Protein AF-A0A4Y8W8M0-F1 (afdb_monomer_lite)

pLDDT: mean 76.25, std 10.54, range [39.31, 87.62]

Sequence (121 aa):
MKEEWSYKLPDGKTIVIPAGFEFDGASIPRPLWMLLSPTGLLLIPGLIHDYAYRYDKLVYRDEEGNLIDYQKGAGKAHWDKLFCDVGIQVNGIAFIDVLAWLALLVGGWFTWWKHRRNDEK

Structure (mmCIF, N/CA/C/O backbone):
data_AF-A0A4Y8W8M0-F1
#
_entry.id   AF-A0A4Y8W8M0-F1
#
loop_
_atom_site.group_PDB
_atom_site.id
_atom_site.type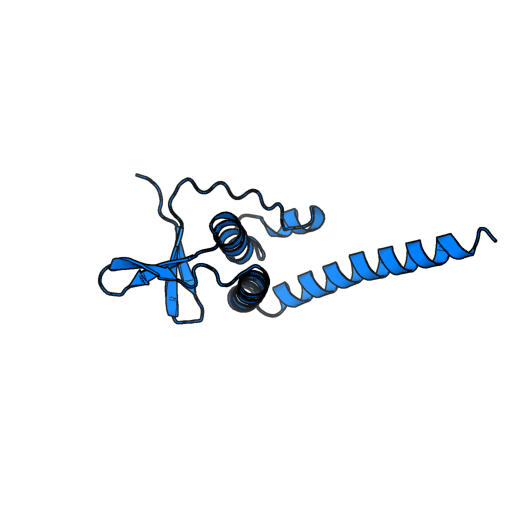_symbol
_atom_site.label_atom_id
_atom_site.label_alt_id
_atom_site.label_comp_id
_atom_site.label_asym_id
_atom_site.label_entity_id
_atom_site.label_seq_id
_atom_site.pdbx_PDB_ins_code
_atom_site.Cartn_x
_atom_site.Cartn_y
_atom_site.Cartn_z
_atom_site.occupancy
_atom_site.B_iso_or_equiv
_atom_site.auth_seq_id
_atom_site.auth_comp_id
_atom_site.auth_asym_id
_atom_site.auth_atom_id
_atom_site.pdbx_PDB_model_num
ATOM 1 N N . MET A 1 1 ? -25.595 -5.700 2.989 1.00 39.31 1 MET A N 1
ATOM 2 C CA . MET A 1 1 ? -24.508 -5.912 3.966 1.00 39.31 1 MET A CA 1
ATOM 3 C C . MET A 1 1 ? -23.244 -5.439 3.277 1.00 39.31 1 MET A C 1
ATOM 5 O O . MET A 1 1 ? -22.955 -5.946 2.207 1.00 39.31 1 MET A O 1
ATOM 9 N N . LYS A 1 2 ? -22.623 -4.357 3.750 1.00 44.75 2 LYS A N 1
ATOM 10 C CA . LYS A 1 2 ? -21.417 -3.801 3.124 1.00 44.75 2 LYS A CA 1
ATOM 11 C C . LYS A 1 2 ? -20.245 -4.695 3.532 1.00 44.75 2 LYS A C 1
ATOM 13 O O . LYS A 1 2 ? -19.996 -4.822 4.721 1.00 44.75 2 LYS A O 1
ATOM 18 N N . GLU A 1 3 ? -19.611 -5.356 2.571 1.00 55.31 3 GLU A N 1
ATOM 19 C CA . GLU A 1 3 ? -18.515 -6.304 2.804 1.00 55.31 3 GLU A CA 1
ATOM 20 C C . GLU A 1 3 ? -17.260 -5.552 3.267 1.00 55.31 3 GLU A C 1
ATOM 22 O O . GLU A 1 3 ? -16.540 -4.952 2.474 1.00 55.31 3 GLU A O 1
ATOM 27 N N . GLU A 1 4 ? -17.045 -5.499 4.577 1.00 72.31 4 GLU A N 1
ATOM 28 C CA . GLU A 1 4 ? -15.861 -4.886 5.173 1.00 72.31 4 GLU A CA 1
ATOM 29 C C . GLU A 1 4 ? -14.642 -5.737 4.808 1.00 72.31 4 GLU A C 1
ATOM 31 O O . GLU A 1 4 ? -14.598 -6.929 5.116 1.00 72.31 4 GLU A O 1
ATOM 36 N N . TRP A 1 5 ? -13.650 -5.145 4.144 1.00 80.88 5 TRP A N 1
ATOM 37 C CA . TRP A 1 5 ? -12.426 -5.868 3.829 1.00 80.88 5 TRP A CA 1
ATOM 38 C C . TRP A 1 5 ? -11.455 -5.722 4.996 1.00 80.88 5 TRP A C 1
ATOM 40 O O . TRP A 1 5 ? -11.030 -4.615 5.327 1.00 80.88 5 TRP A O 1
ATOM 50 N N . SER A 1 6 ? -11.119 -6.838 5.640 1.00 81.62 6 SER A N 1
ATOM 51 C CA . SER A 1 6 ? -10.154 -6.875 6.737 1.00 81.62 6 SER A CA 1
ATOM 52 C C . SER A 1 6 ? -8.901 -7.639 6.334 1.00 81.62 6 SER A C 1
ATOM 54 O O . SER A 1 6 ? -9.002 -8.753 5.818 1.00 81.62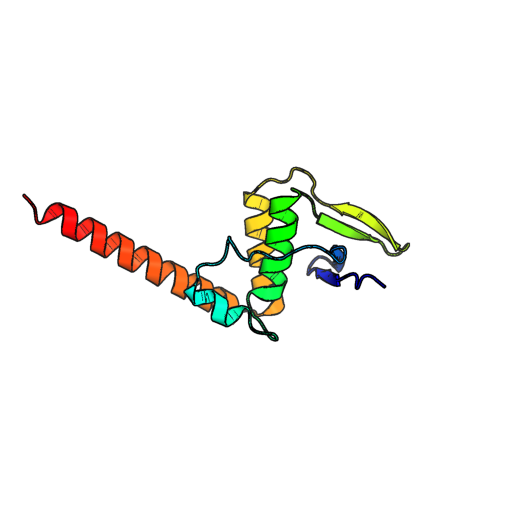 6 SER A O 1
ATOM 56 N N . TYR A 1 7 ? -7.730 -7.087 6.633 1.00 82.94 7 TYR A N 1
ATOM 57 C CA . TYR A 1 7 ? -6.446 -7.719 6.350 1.00 82.94 7 TYR A CA 1
ATOM 58 C C . TYR A 1 7 ? -5.505 -7.619 7.540 1.00 82.94 7 TYR A C 1
ATOM 60 O O . TYR A 1 7 ? -5.435 -6.591 8.206 1.00 82.94 7 TYR A O 1
ATOM 68 N N . LYS A 1 8 ? -4.769 -8.694 7.822 1.00 82.94 8 LYS A N 1
ATOM 69 C CA . LYS A 1 8 ? -3.806 -8.719 8.921 1.00 82.94 8 LYS A CA 1
ATOM 70 C C . LYS A 1 8 ? -2.436 -8.288 8.408 1.00 82.94 8 LYS A C 1
ATOM 72 O O . LYS A 1 8 ? -1.822 -8.999 7.622 1.00 82.94 8 LYS A O 1
ATOM 77 N N . LEU A 1 9 ? -1.983 -7.124 8.865 1.00 79.19 9 LEU A N 1
ATOM 78 C CA . LEU A 1 9 ? -0.653 -6.589 8.592 1.00 79.19 9 LEU A CA 1
ATOM 79 C C . LEU A 1 9 ? 0.454 -7.489 9.173 1.00 79.19 9 LEU A C 1
ATOM 81 O O . LEU A 1 9 ? 0.204 -8.245 10.121 1.00 79.19 9 LEU A O 1
ATOM 85 N N . PRO A 1 10 ? 1.698 -7.345 8.676 1.00 69.31 10 PRO A N 1
ATOM 86 C CA . PRO A 1 10 ? 2.868 -8.036 9.226 1.00 69.31 10 PRO A CA 1
ATOM 87 C C . PRO A 1 10 ? 3.106 -7.709 10.694 1.00 69.31 10 PRO A C 1
ATOM 89 O O . PRO A 1 10 ? 3.504 -8.573 11.468 1.00 69.31 10 PRO A O 1
ATOM 92 N N . ASP A 1 11 ? 2.785 -6.477 11.081 1.00 71.69 11 ASP A N 1
ATOM 93 C CA . ASP A 1 11 ? 2.862 -5.968 12.451 1.00 71.69 11 ASP A CA 1
ATOM 94 C C . ASP A 1 11 ? 1.845 -6.638 13.404 1.00 71.69 11 ASP A C 1
ATOM 96 O O . ASP A 1 11 ? 1.779 -6.326 14.587 1.00 71.69 11 ASP A O 1
ATOM 100 N N . GLY A 1 12 ? 0.999 -7.546 12.899 1.00 75.75 12 GLY A N 1
ATOM 101 C CA . GLY A 1 12 ? -0.035 -8.246 13.665 1.00 75.75 12 GLY A CA 1
ATOM 102 C C . GLY A 1 12 ? -1.365 -7.496 13.763 1.00 75.75 12 GLY A C 1
ATOM 103 O O . GLY A 1 12 ? -2.363 -8.091 14.173 1.00 75.75 12 GLY A O 1
ATOM 104 N N . LYS A 1 13 ? -1.412 -6.231 13.331 1.00 81.31 13 LYS A N 1
ATOM 105 C CA . LYS A 1 13 ? -2.614 -5.386 13.348 1.00 81.31 13 LYS A CA 1
ATOM 106 C C . LYS A 1 13 ? -3.583 -5.755 12.231 1.00 81.31 13 LYS A C 1
ATOM 108 O O . LYS A 1 13 ? -3.186 -5.889 11.077 1.00 81.31 13 LYS A O 1
ATOM 113 N N . THR A 1 14 ? -4.870 -5.861 12.543 1.00 84.31 14 THR A N 1
ATOM 114 C CA . THR A 1 14 ? -5.900 -6.126 11.530 1.00 84.31 14 THR A CA 1
ATOM 115 C C . THR A 1 14 ? -6.420 -4.806 10.988 1.00 84.31 14 THR A C 1
ATOM 117 O O . THR A 1 14 ? -7.188 -4.137 11.663 1.00 84.31 14 THR A O 1
ATOM 120 N N . ILE A 1 15 ? -6.011 -4.401 9.792 1.00 86.12 15 ILE A N 1
ATOM 121 C CA . ILE A 1 15 ? -6.580 -3.225 9.128 1.00 86.12 15 ILE A CA 1
ATOM 122 C C . ILE A 1 15 ? -7.960 -3.530 8.557 1.00 86.12 15 ILE A C 1
ATOM 124 O O . ILE A 1 15 ? -8.219 -4.645 8.106 1.00 86.12 15 ILE A O 1
ATOM 128 N N . VAL A 1 16 ? -8.835 -2.528 8.572 1.00 85.12 16 VAL A N 1
ATOM 129 C CA . VAL A 1 16 ? -10.201 -2.616 8.049 1.00 85.12 16 VAL A CA 1
ATOM 130 C C . VAL A 1 16 ? -10.435 -1.482 7.064 1.00 85.12 16 VAL A C 1
ATOM 132 O O . VAL A 1 16 ? -10.241 -0.310 7.388 1.00 85.12 16 VAL A O 1
ATOM 135 N N . ILE A 1 17 ? -10.872 -1.844 5.862 1.00 83.06 17 ILE A N 1
ATOM 136 C CA . ILE A 1 17 ? -11.264 -0.916 4.807 1.00 83.06 17 ILE A CA 1
ATOM 137 C C . ILE A 1 17 ? -12.789 -1.020 4.637 1.00 83.06 17 ILE A C 1
ATOM 139 O O . ILE A 1 17 ? -13.307 -2.112 4.378 1.00 83.06 17 ILE A O 1
ATOM 143 N N . PRO A 1 18 ? -13.535 0.088 4.800 1.00 78.62 18 PRO A N 1
ATOM 144 C CA . PRO A 1 18 ? -14.989 0.071 4.693 1.00 78.62 18 PRO A CA 1
ATOM 145 C C . PRO A 1 18 ? -15.449 -0.235 3.260 1.00 78.62 18 PRO A C 1
ATOM 147 O O . PRO A 1 18 ? -14.918 0.308 2.289 1.00 78.62 18 PRO A 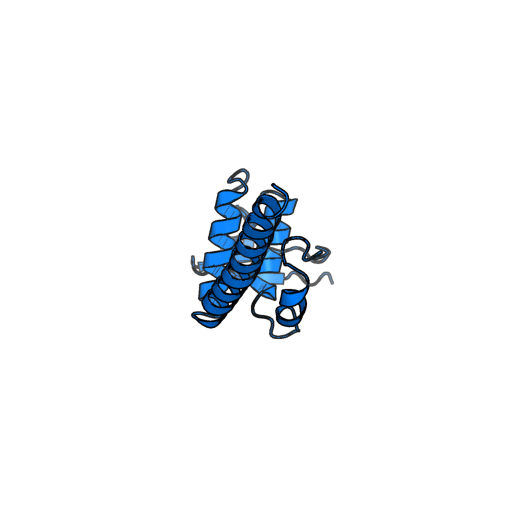O 1
ATOM 150 N N . ALA A 1 19 ? -16.495 -1.060 3.126 1.00 66.31 19 ALA A N 1
ATOM 151 C CA . ALA A 1 19 ? -17.071 -1.392 1.823 1.00 66.31 19 ALA A CA 1
ATOM 152 C C . ALA A 1 19 ? -17.679 -0.149 1.154 1.00 66.31 19 ALA A C 1
ATOM 154 O O . ALA A 1 19 ? -18.602 0.489 1.683 1.00 66.31 19 ALA A O 1
ATOM 155 N N . GLY A 1 20 ? -17.165 0.189 -0.025 1.00 67.12 20 GLY A N 1
ATOM 156 C CA . GLY A 1 20 ? -17.463 1.435 -0.735 1.00 67.12 20 GLY A CA 1
ATOM 157 C C . GLY A 1 20 ? -16.222 2.270 -1.042 1.00 67.12 20 GLY A C 1
ATOM 158 O O . GLY A 1 20 ? -16.351 3.328 -1.649 1.00 67.12 20 GLY A O 1
ATOM 159 N N . PHE A 1 21 ? -15.035 1.809 -0.639 1.00 76.50 21 PHE A N 1
ATOM 160 C CA . PHE A 1 21 ? -13.792 2.318 -1.197 1.00 76.50 21 PHE A CA 1
ATOM 161 C C . PHE A 1 21 ? -13.643 1.866 -2.655 1.00 76.50 21 PHE A C 1
ATOM 163 O O . PHE A 1 21 ? -13.604 0.670 -2.940 1.00 76.50 21 PHE A O 1
ATOM 170 N N . GLU A 1 22 ? -13.579 2.832 -3.566 1.00 71.25 22 GLU A N 1
ATOM 171 C CA . GLU A 1 22 ? -13.346 2.596 -4.987 1.00 71.25 22 GLU A CA 1
ATOM 172 C C . GLU A 1 22 ? -11.839 2.687 -5.242 1.00 71.25 22 GLU A C 1
ATOM 174 O O . GLU A 1 22 ? -11.250 3.761 -5.112 1.00 71.25 22 GLU A O 1
ATOM 179 N N . PHE A 1 23 ? -11.219 1.538 -5.515 1.00 74.31 23 PHE A N 1
ATOM 180 C CA . PHE A 1 23 ? -9.794 1.436 -5.810 1.00 74.31 23 PHE A CA 1
ATOM 181 C C . PHE A 1 23 ? -9.532 1.918 -7.241 1.00 74.31 23 PHE A C 1
ATOM 183 O O . PHE A 1 23 ? -9.911 1.241 -8.195 1.00 74.31 23 PHE A O 1
ATOM 190 N N . ASP A 1 24 ? -8.886 3.077 -7.386 1.00 67.25 24 ASP A N 1
ATOM 191 C CA . ASP A 1 24 ? -8.633 3.691 -8.702 1.00 67.25 24 ASP A CA 1
ATOM 192 C C . ASP A 1 24 ? -7.330 3.177 -9.344 1.00 67.25 24 ASP A C 1
ATOM 194 O O . ASP A 1 24 ? -7.123 3.270 -10.553 1.00 67.25 24 ASP A O 1
ATOM 198 N N . GLY A 1 25 ? -6.420 2.607 -8.542 1.00 67.25 25 GLY A N 1
ATOM 199 C CA . GLY A 1 25 ? -5.144 2.075 -9.030 1.00 67.25 25 GLY A CA 1
ATOM 200 C C . GLY A 1 25 ? -4.231 3.137 -9.662 1.00 67.25 25 GLY A C 1
ATOM 201 O O . GLY A 1 25 ? -3.262 2.782 -10.335 1.00 67.25 25 GLY A O 1
ATOM 202 N N . ALA A 1 26 ? -4.503 4.430 -9.437 1.00 62.38 26 ALA A N 1
ATOM 203 C CA . ALA A 1 26 ? -3.819 5.560 -10.072 1.00 62.38 26 ALA A CA 1
ATOM 204 C C . ALA A 1 26 ? -2.302 5.578 -9.846 1.00 62.38 26 ALA A C 1
ATOM 206 O O . ALA A 1 26 ? -1.545 6.081 -10.676 1.00 62.38 26 ALA A O 1
ATOM 207 N N . SER A 1 27 ? -1.846 5.025 -8.720 1.00 63.03 27 SER A N 1
ATOM 208 C CA . SER A 1 27 ? -0.422 4.958 -8.371 1.00 63.03 27 SER A CA 1
ATOM 209 C C . SER A 1 27 ? 0.326 3.820 -9.075 1.00 63.03 27 SER A C 1
ATOM 211 O O . SER A 1 27 ? 1.547 3.730 -8.966 1.00 63.03 27 SER A O 1
ATOM 213 N N . ILE A 1 28 ? -0.378 2.957 -9.813 1.00 70.50 28 ILE A N 1
ATOM 214 C CA . ILE A 1 28 ? 0.193 1.787 -10.470 1.00 70.50 28 ILE A CA 1
ATOM 215 C C . ILE A 1 28 ? 0.240 2.042 -11.982 1.00 70.50 28 ILE A C 1
ATOM 217 O O . ILE A 1 28 ? -0.804 2.200 -12.619 1.00 70.50 28 ILE A O 1
ATOM 221 N N . PRO A 1 29 ? 1.437 2.063 -12.594 1.00 69.81 29 PRO A N 1
ATOM 222 C CA . PRO A 1 29 ? 1.577 2.181 -14.038 1.00 69.81 29 PRO A CA 1
ATOM 223 C C . PRO A 1 29 ? 0.750 1.127 -14.785 1.00 69.81 29 PRO A C 1
ATOM 225 O O . PRO A 1 29 ? 0.755 -0.050 -14.425 1.00 69.81 29 PRO A O 1
ATOM 228 N N . ARG A 1 30 ? 0.109 1.532 -15.889 1.00 74.44 30 ARG A N 1
ATOM 229 C CA . ARG A 1 30 ? -0.740 0.672 -16.739 1.00 74.44 30 ARG A CA 1
ATOM 230 C C . ARG A 1 30 ? -0.190 -0.734 -17.040 1.00 74.44 30 ARG A C 1
ATOM 232 O O . ARG A 1 30 ? -0.974 -1.672 -16.955 1.00 74.44 30 ARG A O 1
ATOM 239 N N . PRO A 1 31 ? 1.099 -0.951 -17.378 1.00 73.44 31 PRO A N 1
ATOM 240 C CA . PRO A 1 31 ? 1.590 -2.308 -17.645 1.00 73.44 31 PRO A CA 1
ATOM 241 C C . PRO A 1 31 ? 1.489 -3.254 -16.440 1.00 73.44 31 PRO A C 1
ATOM 243 O O . PRO A 1 31 ? 1.378 -4.464 -16.613 1.00 73.44 31 PRO A O 1
ATOM 246 N N . LEU A 1 32 ? 1.480 -2.715 -15.222 1.00 74.75 32 LEU A N 1
ATOM 247 C CA . LEU A 1 32 ? 1.375 -3.494 -13.992 1.00 74.75 32 LEU A CA 1
ATOM 248 C C . LEU A 1 32 ? -0.080 -3.759 -13.603 1.00 74.75 32 LEU A C 1
ATOM 250 O O . LEU A 1 32 ? -0.324 -4.512 -12.667 1.00 74.75 32 LEU A O 1
ATOM 254 N N . TRP A 1 33 ? -1.058 -3.202 -14.323 1.00 76.38 33 TRP A N 1
ATOM 255 C CA . TRP A 1 33 ? -2.466 -3.530 -14.097 1.00 76.38 33 TRP A CA 1
ATOM 256 C C . TRP A 1 33 ? -2.769 -5.001 -14.389 1.00 76.38 33 TRP A C 1
ATOM 258 O O . TRP A 1 33 ? -3.668 -5.572 -13.784 1.00 76.38 33 TRP A O 1
ATOM 268 N N . MET A 1 34 ? -1.971 -5.666 -15.229 1.00 73.56 34 MET A N 1
ATOM 269 C CA . MET A 1 34 ? -2.062 -7.122 -15.400 1.00 73.56 34 MET A CA 1
ATOM 270 C C . MET A 1 34 ? -1.741 -7.888 -14.103 1.00 73.56 34 MET A C 1
ATOM 272 O O . MET A 1 34 ? -2.245 -8.989 -13.898 1.00 73.56 34 MET A O 1
ATOM 276 N N . LEU A 1 35 ? -0.955 -7.297 -13.197 1.00 73.69 35 LEU A N 1
ATOM 277 C CA . LEU A 1 35 ? -0.624 -7.863 -11.885 1.00 73.69 35 LEU A CA 1
ATOM 278 C C . LEU A 1 35 ? -1.706 -7.588 -10.823 1.00 73.69 35 LEU A C 1
ATOM 280 O O . LEU A 1 35 ? -1.608 -8.119 -9.718 1.00 73.69 35 LEU A O 1
ATOM 284 N N . LEU A 1 36 ? -2.729 -6.783 -11.146 1.00 70.06 36 LEU A N 1
ATOM 285 C CA . LEU A 1 36 ? -3.916 -6.519 -10.314 1.00 70.06 36 LEU A CA 1
ATOM 286 C C . LEU A 1 36 ? -5.046 -7.545 -10.533 1.00 70.06 36 LEU A C 1
ATOM 288 O O . LEU A 1 36 ? -6.141 -7.370 -10.011 1.00 70.06 36 LEU A O 1
ATOM 292 N N . SER A 1 37 ? -4.803 -8.609 -11.305 1.00 61.59 37 SER A N 1
ATOM 293 C CA . SER A 1 37 ? -5.748 -9.723 -11.509 1.00 61.59 37 SER A CA 1
ATOM 294 C C . SER A 1 37 ? -6.189 -10.350 -10.161 1.00 61.59 37 SER A C 1
ATOM 296 O O . SER A 1 37 ? -5.506 -10.132 -9.168 1.00 61.59 37 SER A O 1
ATOM 298 N N . PRO A 1 38 ? -7.277 -11.142 -10.058 1.00 50.84 38 PRO A N 1
ATOM 299 C CA . PRO A 1 38 ? -7.889 -11.576 -8.784 1.00 50.84 38 PRO A CA 1
ATOM 300 C C . PRO A 1 38 ? -6.970 -12.286 -7.769 1.00 50.84 38 PRO A C 1
ATOM 302 O O . PRO A 1 38 ? -7.311 -12.385 -6.595 1.00 50.84 38 PRO A O 1
ATOM 305 N N . THR A 1 39 ? -5.802 -12.766 -8.197 1.00 56.31 39 THR A N 1
ATOM 306 C CA . THR A 1 39 ? -4.731 -13.343 -7.360 1.00 56.31 39 THR A CA 1
ATOM 307 C C . THR A 1 39 ? -3.592 -12.344 -7.073 1.00 56.31 39 THR A C 1
ATOM 309 O O . THR A 1 39 ? -2.460 -12.745 -6.821 1.00 56.31 39 THR A O 1
ATOM 312 N N . GLY A 1 40 ? -3.852 -11.047 -7.240 1.00 62.09 40 GLY A N 1
ATOM 313 C CA . GLY A 1 40 ? -2.889 -10.052 -7.703 1.00 62.09 40 GLY A CA 1
ATOM 314 C C . GLY A 1 40 ? -1.834 -9.616 -6.700 1.00 62.09 40 GLY A C 1
ATOM 315 O O . GLY A 1 40 ? -2.139 -9.118 -5.616 1.00 62.09 40 GLY A O 1
ATOM 316 N N . LEU A 1 41 ? -0.584 -9.685 -7.153 1.00 77.00 41 LEU A N 1
ATOM 317 C CA . LEU A 1 41 ? 0.623 -9.262 -6.448 1.00 77.00 41 LEU A CA 1
ATOM 318 C C . LEU A 1 41 ? 0.512 -7.837 -5.881 1.00 77.00 41 LEU A C 1
ATOM 320 O O . LEU A 1 41 ? 0.909 -7.567 -4.750 1.00 77.00 41 LEU A O 1
ATOM 324 N N . LEU A 1 42 ? -0.049 -6.923 -6.676 1.00 80.25 42 LEU A N 1
ATOM 325 C CA . LEU A 1 42 ? -0.176 -5.508 -6.328 1.00 80.25 42 LEU A CA 1
ATOM 326 C C . LEU A 1 42 ? -1.541 -5.149 -5.742 1.00 80.25 42 LEU A C 1
ATOM 328 O O . LEU A 1 42 ? -1.736 -4.006 -5.343 1.00 80.25 42 LEU A O 1
ATOM 332 N N . LEU A 1 43 ? -2.482 -6.094 -5.692 1.00 82.38 43 LEU A N 1
ATOM 333 C CA . LEU A 1 43 ? -3.865 -5.797 -5.334 1.00 82.38 43 LEU A CA 1
ATOM 334 C C . LEU A 1 43 ? -3.985 -5.443 -3.851 1.00 82.38 43 LEU A C 1
ATOM 336 O O . LEU A 1 43 ? -4.489 -4.378 -3.519 1.00 82.38 43 LEU A O 1
ATOM 340 N N . ILE A 1 44 ? -3.449 -6.286 -2.966 1.00 83.94 44 ILE A N 1
ATOM 341 C CA . ILE A 1 44 ? -3.449 -6.032 -1.517 1.00 83.94 44 ILE A CA 1
ATOM 342 C C . ILE A 1 44 ? -2.644 -4.779 -1.138 1.00 83.94 44 ILE A C 1
ATOM 344 O O . ILE A 1 44 ? -3.226 -3.877 -0.530 1.00 83.94 44 ILE A O 1
ATOM 348 N N . PRO A 1 45 ? -1.345 -4.660 -1.486 1.00 85.25 45 PRO A N 1
ATOM 349 C CA . PRO A 1 45 ? -0.576 -3.474 -1.118 1.00 85.25 45 PRO A CA 1
ATOM 350 C C . PRO A 1 45 ? -1.131 -2.215 -1.800 1.00 85.25 45 PRO A C 1
ATOM 352 O O . PRO A 1 45 ? -1.217 -1.170 -1.161 1.00 85.25 45 PRO A O 1
ATOM 355 N N . GLY A 1 46 ? -1.575 -2.315 -3.059 1.00 84.56 46 GLY A N 1
ATOM 356 C CA . GLY A 1 46 ? -2.166 -1.210 -3.812 1.00 84.56 46 GLY A CA 1
ATOM 357 C C . GLY A 1 46 ? -3.451 -0.693 -3.181 1.00 84.56 46 GLY A C 1
ATOM 358 O O . GLY A 1 46 ? -3.586 0.514 -3.018 1.00 84.56 46 GLY A O 1
ATOM 359 N N . LEU A 1 47 ? -4.355 -1.581 -2.764 1.00 85.44 47 LEU A N 1
ATOM 360 C CA . LEU A 1 47 ? -5.601 -1.210 -2.091 1.00 85.44 47 LEU A CA 1
ATOM 361 C C . LEU A 1 47 ? -5.334 -0.437 -0.793 1.00 85.44 47 LEU A C 1
ATOM 363 O O . LEU A 1 47 ? -5.923 0.618 -0.559 1.00 85.44 47 LEU A O 1
ATOM 367 N N . ILE A 1 48 ? -4.417 -0.947 0.035 1.00 84.12 48 ILE A N 1
ATOM 368 C CA . ILE A 1 48 ? -4.034 -0.319 1.306 1.00 84.12 48 ILE A CA 1
ATOM 369 C C . ILE A 1 48 ? -3.389 1.043 1.049 1.00 84.12 48 ILE A C 1
ATOM 371 O O . ILE A 1 48 ? -3.721 2.012 1.727 1.00 84.12 48 ILE A O 1
ATOM 375 N N . HIS A 1 49 ? -2.496 1.124 0.062 1.00 85.38 49 HIS A N 1
ATOM 376 C CA . HIS A 1 49 ? -1.821 2.360 -0.312 1.00 85.38 49 HIS A CA 1
ATOM 377 C C . HIS A 1 49 ? -2.795 3.407 -0.852 1.00 85.38 49 HIS A C 1
ATOM 379 O O . HIS A 1 49 ? -2.733 4.550 -0.421 1.00 85.38 49 HIS A O 1
ATOM 385 N N . ASP A 1 50 ? -3.716 3.040 -1.743 1.00 85.75 50 ASP A N 1
ATOM 386 C CA . ASP A 1 50 ? -4.702 3.963 -2.314 1.00 85.75 50 ASP A CA 1
ATOM 387 C C . ASP A 1 50 ? -5.621 4.531 -1.221 1.00 85.75 50 ASP A C 1
ATOM 389 O O . ASP A 1 50 ? -5.847 5.741 -1.151 1.00 85.75 50 ASP A O 1
ATOM 393 N N . TYR A 1 51 ? -6.075 3.680 -0.292 1.00 85.88 51 TYR A N 1
ATOM 394 C CA . TYR A 1 51 ? -6.882 4.112 0.850 1.00 85.88 51 TYR A CA 1
ATOM 395 C C . TYR A 1 51 ? -6.090 5.028 1.787 1.00 85.88 51 TYR A C 1
ATOM 397 O O . TYR A 1 51 ? -6.548 6.123 2.129 1.00 85.88 51 TYR A O 1
ATOM 405 N N . ALA A 1 52 ? -4.888 4.603 2.178 1.00 84.31 52 ALA A N 1
ATOM 406 C CA . ALA A 1 52 ? -4.040 5.364 3.080 1.00 84.31 52 ALA A CA 1
ATOM 407 C C . ALA A 1 52 ? -3.613 6.700 2.469 1.00 84.31 52 ALA A C 1
ATOM 409 O O . ALA A 1 52 ? -3.598 7.701 3.167 1.00 84.31 52 ALA A O 1
ATOM 410 N N . TYR A 1 53 ? -3.344 6.748 1.167 1.00 82.81 53 TYR A N 1
ATOM 411 C CA . TYR A 1 53 ? -2.990 7.970 0.453 1.00 82.81 53 TYR A CA 1
ATOM 412 C C . TYR A 1 53 ? -4.182 8.929 0.329 1.00 82.81 53 TYR A C 1
ATOM 414 O O . TYR A 1 53 ? -4.025 10.137 0.496 1.00 82.81 53 TYR A O 1
ATOM 422 N N . ARG A 1 54 ? -5.391 8.408 0.071 1.00 83.25 54 ARG A N 1
ATOM 423 C CA . ARG A 1 54 ? -6.608 9.222 -0.081 1.00 83.25 54 ARG A CA 1
ATOM 424 C C . ARG A 1 54 ? -7.092 9.827 1.234 1.00 83.25 54 ARG A C 1
ATOM 426 O O . ARG A 1 54 ? -7.569 10.960 1.238 1.00 83.25 54 ARG A O 1
ATOM 433 N N . TYR A 1 55 ? -7.010 9.075 2.329 1.00 82.50 55 TYR A N 1
ATOM 434 C CA . TYR A 1 55 ? -7.516 9.503 3.638 1.00 82.50 55 TYR A CA 1
ATOM 435 C C . TYR A 1 55 ? -6.418 9.926 4.622 1.00 82.50 55 TYR A C 1
ATOM 437 O O . TYR A 1 55 ? -6.741 10.375 5.722 1.00 82.50 55 TYR A O 1
ATOM 445 N N . ASP A 1 56 ? -5.147 9.780 4.236 1.00 83.62 56 ASP A N 1
ATOM 446 C CA . ASP A 1 56 ? -3.948 10.001 5.059 1.00 83.62 56 ASP A CA 1
ATOM 447 C C . ASP A 1 56 ? -4.035 9.343 6.447 1.00 83.62 56 ASP A C 1
ATOM 449 O O . ASP A 1 56 ? -3.585 9.873 7.467 1.00 83.62 56 ASP A O 1
ATOM 453 N N . LYS A 1 57 ? -4.691 8.179 6.497 1.00 84.56 57 LYS A N 1
ATOM 454 C CA . LYS A 1 57 ? -4.893 7.383 7.706 1.00 84.56 57 LYS A CA 1
ATOM 455 C C . LYS A 1 57 ? -5.241 5.943 7.360 1.00 84.56 57 LYS A C 1
ATOM 457 O O . LYS A 1 57 ? -5.903 5.672 6.359 1.00 84.56 57 LYS A O 1
ATOM 462 N N . LEU A 1 58 ? -4.877 5.034 8.253 1.00 83.38 58 LEU A N 1
ATOM 463 C CA . LEU A 1 58 ? -5.385 3.668 8.267 1.00 83.38 58 LEU A CA 1
ATOM 464 C C . LEU A 1 58 ? -6.319 3.470 9.450 1.00 83.38 58 LEU A C 1
ATOM 466 O O . LEU A 1 58 ? -6.282 4.222 10.418 1.00 83.38 58 LEU A O 1
ATOM 470 N N . VAL A 1 59 ? -7.159 2.447 9.371 1.00 84.75 59 VAL A N 1
ATOM 471 C CA . VAL A 1 59 ? -8.010 2.029 10.482 1.00 84.75 59 VAL A CA 1
ATOM 472 C C . VAL A 1 59 ? -7.649 0.591 10.795 1.00 84.75 59 VAL A C 1
ATOM 474 O O . VAL A 1 59 ? -7.653 -0.245 9.892 1.00 84.75 59 VAL A O 1
ATOM 477 N N . TYR A 1 60 ? -7.310 0.310 12.050 1.00 84.94 60 TYR A N 1
ATOM 478 C CA . TYR A 1 60 ? -7.130 -1.057 12.523 1.00 84.94 60 TYR A CA 1
ATOM 479 C C . TYR A 1 60 ? -8.192 -1.420 13.546 1.00 84.94 60 TYR A C 1
ATOM 481 O O . TYR A 1 60 ? -8.718 -0.569 14.262 1.00 84.94 60 TYR A O 1
ATOM 489 N N . ARG A 1 61 ? -8.513 -2.705 13.566 1.00 82.50 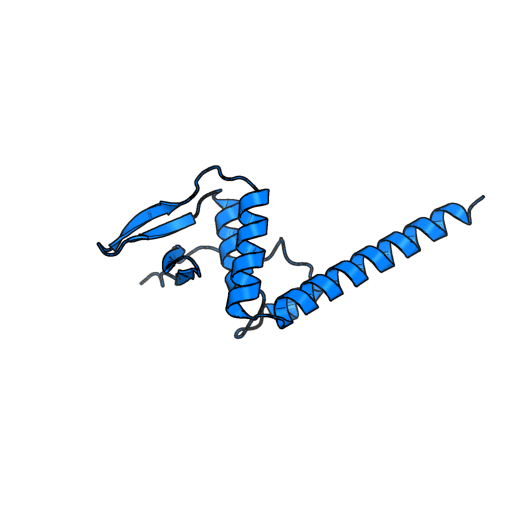61 ARG A N 1
ATOM 490 C CA . ARG A 1 61 ? -9.405 -3.345 14.507 1.00 82.50 61 ARG A CA 1
ATOM 491 C C . ARG A 1 61 ? -8.573 -3.933 15.631 1.00 82.50 61 ARG A C 1
ATOM 493 O O . ARG A 1 61 ? -7.677 -4.742 15.381 1.00 82.50 61 ARG A O 1
ATOM 500 N N . ASP A 1 62 ? -8.885 -3.493 16.837 1.00 80.44 62 ASP A N 1
ATOM 501 C CA . ASP A 1 62 ? -8.301 -4.012 18.066 1.00 80.44 62 ASP A CA 1
ATOM 502 C C . ASP A 1 62 ? -8.927 -5.365 18.466 1.00 80.44 62 ASP A C 1
ATOM 504 O O . ASP A 1 62 ? -9.923 -5.791 17.870 1.00 80.44 62 ASP A O 1
ATOM 508 N N . GLU A 1 63 ? -8.372 -6.039 19.476 1.00 75.31 63 GLU A N 1
ATOM 509 C CA . GLU A 1 63 ? -8.898 -7.310 20.000 1.00 75.31 63 GLU A CA 1
ATOM 510 C C . GLU A 1 63 ? -10.317 -7.150 20.571 1.00 75.31 63 GLU A C 1
ATOM 512 O O . GLU A 1 63 ? -11.142 -8.054 20.450 1.00 75.31 63 GLU A O 1
ATOM 517 N N . GLU A 1 64 ? -10.648 -5.963 21.092 1.00 75.12 64 GLU A N 1
ATOM 518 C CA . GLU A 1 64 ? -12.002 -5.599 21.543 1.00 75.12 64 GLU A CA 1
ATOM 519 C C . GLU A 1 64 ? -12.970 -5.253 20.394 1.00 75.12 64 GLU A C 1
ATOM 521 O O . GLU A 1 64 ? -14.147 -4.975 20.617 1.00 75.12 64 GLU A O 1
ATOM 526 N N . GLY A 1 65 ? -12.503 -5.262 19.141 1.00 74.81 65 GLY A N 1
ATOM 527 C CA . GLY A 1 65 ? -13.318 -4.944 17.969 1.00 74.81 65 GLY A CA 1
ATOM 528 C C . GLY A 1 65 ? -13.508 -3.447 17.710 1.00 74.81 65 GLY A C 1
ATOM 529 O O . GLY A 1 65 ? -14.236 -3.090 16.783 1.00 74.81 65 GLY A O 1
ATOM 530 N N . ASN A 1 66 ? -12.834 -2.587 18.475 1.00 79.94 66 ASN A N 1
ATOM 531 C CA . ASN A 1 66 ? -12.826 -1.142 18.275 1.00 79.94 66 ASN A CA 1
ATOM 532 C C . ASN A 1 66 ? -12.003 -0.759 17.035 1.00 79.94 66 ASN A C 1
ATOM 534 O O . ASN A 1 66 ? -10.935 -1.320 16.788 1.00 79.94 66 ASN A O 1
ATOM 538 N N . LEU A 1 67 ? -12.499 0.213 16.264 1.00 80.56 67 LEU A N 1
ATOM 539 C CA . LEU A 1 67 ? -11.809 0.785 15.106 1.00 80.56 67 LEU A CA 1
ATOM 540 C C . LEU A 1 67 ? -10.970 1.980 15.565 1.00 80.56 67 LEU A C 1
ATOM 542 O O . LEU A 1 67 ? -11.519 3.007 15.962 1.00 80.56 67 LEU A O 1
ATOM 546 N N . ILE A 1 68 ? -9.649 1.850 15.505 1.00 81.88 68 ILE A N 1
ATOM 547 C CA . ILE A 1 68 ? -8.709 2.886 15.935 1.00 81.88 68 ILE A CA 1
ATOM 548 C C . ILE A 1 68 ? -7.979 3.433 14.704 1.00 81.88 68 ILE A C 1
ATOM 550 O O . ILE A 1 68 ? -7.504 2.672 13.856 1.00 81.88 68 ILE A O 1
ATOM 554 N N . ASP A 1 69 ? -7.882 4.761 14.593 1.00 81.50 69 ASP A N 1
ATOM 555 C CA . ASP A 1 69 ? -7.078 5.396 13.547 1.00 81.50 69 ASP A CA 1
ATOM 556 C C . ASP A 1 69 ? -5.582 5.102 13.794 1.00 81.50 69 ASP A C 1
ATOM 558 O O . ASP A 1 69 ? -5.029 5.388 14.858 1.00 81.50 69 ASP A O 1
ATOM 562 N N . TYR A 1 70 ? -4.906 4.544 12.794 1.00 74.62 70 TYR A N 1
ATOM 563 C CA . TYR A 1 70 ? -3.474 4.267 12.791 1.00 74.62 70 TYR A CA 1
ATOM 564 C C . TYR A 1 70 ? -2.745 5.257 11.889 1.00 74.62 70 TYR A C 1
ATOM 566 O O . TYR A 1 70 ? -3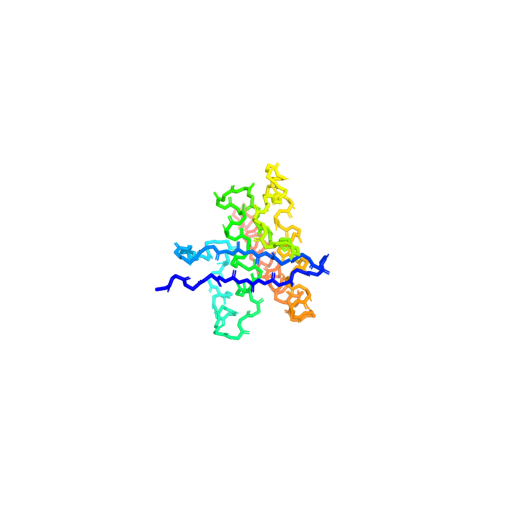.106 5.436 10.724 1.00 74.62 70 TYR A O 1
ATOM 574 N N . GLN A 1 71 ? -1.698 5.876 12.443 1.00 69.06 71 GLN A N 1
ATOM 575 C CA . GLN A 1 71 ? -0.742 6.719 11.718 1.00 69.06 71 GLN A CA 1
ATOM 576 C C . GLN A 1 71 ? -1.380 7.805 10.838 1.00 69.06 71 GLN A C 1
ATOM 578 O O . GLN A 1 71 ? -0.987 8.038 9.699 1.00 69.06 71 GLN A O 1
ATOM 583 N N . LYS A 1 72 ? -2.363 8.505 11.409 1.00 73.50 72 LYS A N 1
ATOM 584 C CA . LYS A 1 72 ? -2.972 9.702 10.825 1.00 73.50 72 LYS A CA 1
ATOM 585 C C . LYS A 1 72 ? -1.917 10.804 10.677 1.00 73.50 72 LYS A C 1
ATOM 587 O O . LYS A 1 72 ? -1.310 11.177 11.680 1.00 73.50 72 LYS A O 1
ATOM 592 N N . GLY A 1 73 ? -1.710 11.349 9.478 1.00 74.25 73 GLY A N 1
ATOM 593 C CA . GLY A 1 73 ? -0.713 12.411 9.278 1.00 74.25 73 GLY A CA 1
ATOM 594 C C . GLY A 1 73 ? 0.713 11.925 9.011 1.00 74.25 73 GLY A C 1
ATOM 595 O O . GLY A 1 73 ? 1.628 12.745 9.015 1.00 74.25 73 GLY A O 1
ATOM 596 N N . ALA A 1 74 ? 0.945 10.619 8.829 1.00 74.56 74 ALA A N 1
ATOM 597 C CA . ALA A 1 74 ? 2.300 10.080 8.657 1.00 74.56 74 ALA A CA 1
ATOM 598 C C . ALA A 1 74 ? 2.963 10.509 7.335 1.00 74.56 74 ALA A C 1
ATOM 600 O O . ALA A 1 74 ? 4.192 10.492 7.214 1.00 74.56 74 ALA A O 1
ATOM 601 N N . GLY A 1 75 ? 2.153 10.945 6.366 1.00 79.00 75 GLY A N 1
ATOM 602 C CA . GLY A 1 75 ? 2.602 11.494 5.099 1.00 79.00 75 GLY A CA 1
ATOM 603 C C . GLY A 1 75 ? 3.023 10.438 4.077 1.00 79.00 75 GLY A C 1
ATOM 604 O O . GLY A 1 75 ? 3.230 9.262 4.374 1.00 79.00 75 GLY A O 1
ATOM 605 N N . LYS A 1 76 ? 3.184 10.899 2.832 1.00 78.44 76 LYS A N 1
ATOM 606 C CA . LYS A 1 76 ? 3.411 10.066 1.642 1.00 78.44 76 LYS A CA 1
ATOM 607 C C . LYS A 1 76 ? 4.518 9.014 1.815 1.00 78.44 76 LYS A C 1
ATOM 609 O O . LYS A 1 76 ? 4.280 7.839 1.568 1.00 78.44 76 LYS A O 1
ATOM 614 N N . ALA A 1 77 ? 5.687 9.416 2.319 1.00 81.31 77 ALA A N 1
ATOM 615 C CA . ALA A 1 77 ? 6.836 8.519 2.470 1.00 81.31 77 ALA A CA 1
ATOM 616 C C . ALA A 1 77 ? 6.563 7.324 3.403 1.00 81.31 77 ALA A C 1
ATOM 618 O O . ALA A 1 77 ? 7.144 6.252 3.228 1.00 81.31 77 ALA A O 1
ATOM 619 N N . HIS A 1 78 ? 5.684 7.497 4.394 1.00 85.31 78 HIS A N 1
ATOM 620 C CA . HIS A 1 78 ? 5.291 6.412 5.280 1.00 85.31 78 HIS A CA 1
ATOM 621 C C . HIS A 1 78 ? 4.428 5.382 4.546 1.00 85.31 78 HIS A C 1
ATOM 623 O O . HIS A 1 78 ? 4.661 4.177 4.657 1.00 85.31 78 HIS A O 1
ATOM 629 N N . TRP A 1 79 ? 3.466 5.860 3.757 1.00 84.56 79 TRP A N 1
ATOM 630 C CA . TRP A 1 79 ? 2.574 5.018 2.966 1.00 84.56 79 TRP A CA 1
ATOM 631 C C . TRP A 1 79 ? 3.319 4.268 1.861 1.00 84.56 79 TRP A C 1
ATOM 633 O O . TRP A 1 79 ? 3.085 3.073 1.695 1.00 84.56 79 TRP A O 1
ATOM 643 N N . ASP A 1 80 ? 4.282 4.911 1.192 1.00 84.75 80 ASP A N 1
ATOM 644 C CA . ASP A 1 80 ? 5.185 4.258 0.231 1.00 84.75 80 ASP A CA 1
ATOM 645 C C . ASP A 1 80 ? 5.970 3.105 0.889 1.00 84.75 80 ASP A C 1
ATOM 647 O O . ASP A 1 80 ? 6.103 2.016 0.325 1.00 84.75 80 ASP A O 1
ATOM 651 N N . LYS A 1 81 ? 6.470 3.309 2.117 1.00 86.94 81 LYS A N 1
ATOM 652 C CA . LYS A 1 81 ? 7.189 2.260 2.854 1.00 86.94 81 LYS A CA 1
ATOM 653 C C . LYS A 1 81 ? 6.268 1.100 3.224 1.00 86.94 81 LYS A C 1
ATOM 655 O O . LYS A 1 81 ? 6.648 -0.052 3.027 1.00 86.94 81 LYS A O 1
ATOM 660 N N . LEU A 1 82 ? 5.073 1.397 3.732 1.00 86.62 82 LEU A N 1
ATOM 661 C CA . LEU A 1 82 ? 4.082 0.382 4.087 1.00 86.62 82 LEU A CA 1
ATOM 662 C C . LEU A 1 82 ? 3.633 -0.424 2.861 1.00 86.62 82 LEU A C 1
ATOM 664 O O . LEU A 1 82 ? 3.489 -1.638 2.949 1.00 86.62 82 LEU A O 1
ATOM 668 N N . PHE A 1 83 ? 3.462 0.230 1.711 1.00 86.12 83 PHE A N 1
ATOM 669 C CA . PHE A 1 83 ? 3.161 -0.428 0.441 1.00 86.12 83 PHE A CA 1
ATOM 670 C C . PHE A 1 83 ? 4.221 -1.471 0.080 1.00 86.12 83 PHE A C 1
ATOM 672 O O . PHE A 1 83 ? 3.883 -2.616 -0.224 1.00 86.12 83 PHE A O 1
ATOM 679 N N . CYS A 1 84 ? 5.501 -1.095 0.153 1.00 85.50 84 CYS A N 1
ATOM 680 C CA . CYS A 1 84 ? 6.597 -2.020 -0.111 1.00 85.50 84 CYS A CA 1
ATOM 681 C C . CYS A 1 84 ? 6.647 -3.165 0.901 1.00 85.50 84 CYS A C 1
ATOM 683 O O . CYS A 1 84 ? 6.817 -4.314 0.506 1.00 85.50 84 CYS A O 1
ATOM 685 N N . ASP A 1 85 ? 6.479 -2.863 2.187 1.00 87.62 85 ASP A N 1
ATOM 686 C CA . ASP A 1 85 ? 6.527 -3.855 3.262 1.00 87.62 85 ASP A CA 1
ATOM 687 C C . ASP A 1 85 ? 5.425 -4.912 3.103 1.00 87.62 85 ASP A C 1
ATOM 689 O O . ASP A 1 85 ? 5.705 -6.111 3.049 1.00 87.62 85 ASP A O 1
ATOM 693 N N . VAL A 1 86 ? 4.183 -4.467 2.881 1.00 85.81 86 VAL A N 1
ATOM 694 C CA . VAL A 1 86 ? 3.051 -5.359 2.609 1.00 85.81 86 VAL A CA 1
ATOM 695 C C . VAL A 1 86 ? 3.263 -6.127 1.304 1.00 85.81 86 VAL A C 1
ATOM 697 O O . VAL A 1 86 ? 3.027 -7.331 1.257 1.00 85.81 86 VAL A O 1
ATOM 700 N N . GLY A 1 87 ? 3.751 -5.480 0.243 1.00 85.44 87 GLY A N 1
ATOM 701 C CA . GLY A 1 87 ? 4.017 -6.142 -1.036 1.00 85.44 87 GLY A CA 1
ATOM 702 C C . GLY A 1 87 ? 5.033 -7.283 -0.924 1.00 85.44 87 GLY A C 1
ATOM 703 O O . GLY A 1 87 ? 4.795 -8.375 -1.454 1.00 85.44 87 GLY A O 1
ATOM 704 N N . ILE A 1 88 ? 6.121 -7.052 -0.183 1.00 86.56 88 ILE A N 1
ATOM 705 C CA . ILE A 1 88 ? 7.152 -8.053 0.123 1.00 86.56 88 ILE A CA 1
ATOM 706 C C . ILE A 1 88 ? 6.588 -9.148 1.027 1.00 86.56 88 ILE A C 1
ATOM 708 O O . ILE A 1 88 ? 6.898 -10.317 0.826 1.00 86.56 88 ILE A O 1
ATOM 712 N N . GLN A 1 89 ? 5.743 -8.825 2.001 1.00 85.06 89 GLN A N 1
ATOM 713 C CA . GLN A 1 89 ? 5.185 -9.848 2.877 1.00 85.06 89 GLN A CA 1
ATOM 714 C C . GLN A 1 89 ? 4.194 -10.766 2.148 1.00 85.06 89 GLN A C 1
ATOM 716 O O . GLN A 1 89 ? 4.227 -11.980 2.342 1.00 85.06 89 GLN A O 1
ATOM 721 N N . VAL A 1 90 ? 3.320 -10.206 1.306 1.00 81.88 90 VAL A N 1
ATOM 722 C CA . VAL A 1 90 ? 2.311 -10.991 0.577 1.00 81.88 90 VAL A CA 1
ATOM 723 C C . VAL A 1 90 ? 2.948 -11.855 -0.505 1.00 81.88 90 VAL A C 1
ATOM 725 O O . VAL A 1 90 ? 2.512 -12.985 -0.709 1.00 81.88 90 VAL A O 1
ATOM 728 N N . ASN A 1 91 ? 3.978 -11.352 -1.193 1.00 82.56 91 ASN A N 1
ATOM 729 C CA . ASN A 1 91 ? 4.477 -11.995 -2.412 1.00 82.56 91 ASN A CA 1
ATOM 730 C C . ASN A 1 91 ? 5.988 -12.260 -2.458 1.00 82.56 91 ASN A C 1
ATOM 732 O O . ASN A 1 91 ? 6.485 -12.863 -3.412 1.00 82.56 91 ASN A O 1
ATOM 736 N N . GLY A 1 92 ? 6.744 -11.790 -1.471 1.00 84.62 92 GLY A N 1
ATOM 737 C CA . GLY A 1 92 ? 8.187 -11.983 -1.383 1.00 84.62 92 GLY A CA 1
ATOM 738 C C . GLY A 1 92 ? 8.954 -11.392 -2.565 1.00 84.62 92 GLY A C 1
ATOM 739 O O . GLY A 1 92 ? 8.778 -10.235 -2.952 1.00 84.62 92 GLY A O 1
ATOM 740 N N . ILE A 1 93 ? 9.825 -12.223 -3.143 1.00 84.75 93 ILE A N 1
ATOM 741 C CA . ILE A 1 93 ? 10.760 -11.851 -4.215 1.00 84.75 93 ILE A CA 1
ATOM 742 C C . ILE A 1 93 ? 10.023 -11.385 -5.476 1.00 84.75 93 ILE A C 1
ATOM 744 O O . ILE A 1 93 ? 10.510 -10.485 -6.153 1.00 84.75 93 ILE A O 1
ATOM 748 N N . ALA A 1 94 ? 8.833 -11.921 -5.768 1.00 83.81 94 ALA A N 1
ATOM 749 C CA . ALA A 1 94 ? 8.074 -11.544 -6.961 1.00 83.81 94 ALA A CA 1
ATOM 750 C C . ALA A 1 94 ? 7.693 -10.051 -6.969 1.00 83.81 94 ALA A C 1
ATOM 752 O O . ALA A 1 94 ? 7.701 -9.416 -8.020 1.00 83.81 94 ALA A O 1
ATOM 753 N N . PHE A 1 95 ? 7.417 -9.462 -5.801 1.00 84.94 95 PHE A N 1
ATOM 754 C CA . PHE A 1 95 ? 7.149 -8.026 -5.685 1.00 84.94 95 PHE A CA 1
ATOM 755 C C . PHE A 1 95 ? 8.397 -7.180 -5.963 1.00 84.94 95 PHE A C 1
ATOM 757 O O . PHE A 1 95 ? 8.326 -6.178 -6.675 1.00 84.94 95 PHE A O 1
ATOM 764 N N . ILE A 1 96 ? 9.553 -7.614 -5.457 1.00 85.25 96 ILE A N 1
ATOM 765 C CA . ILE A 1 96 ? 10.839 -6.949 -5.703 1.00 85.25 96 ILE A CA 1
ATOM 766 C C . ILE A 1 96 ? 11.204 -7.021 -7.188 1.00 85.25 96 ILE A C 1
ATOM 768 O O . ILE A 1 96 ? 11.639 -6.021 -7.753 1.00 85.25 96 ILE A O 1
ATOM 772 N N . ASP A 1 97 ? 10.988 -8.171 -7.827 1.00 86.25 97 ASP A N 1
ATOM 773 C CA . ASP A 1 97 ? 11.264 -8.374 -9.251 1.00 86.25 97 ASP A CA 1
ATOM 774 C C . ASP A 1 97 ? 10.424 -7.433 -10.126 1.00 86.25 97 ASP A C 1
ATOM 776 O O . ASP A 1 97 ? 10.945 -6.754 -11.011 1.00 86.25 97 ASP A O 1
ATOM 780 N N . VAL A 1 98 ? 9.142 -7.272 -9.787 1.00 83.12 98 VAL A N 1
ATOM 781 C CA . VAL A 1 98 ? 8.251 -6.312 -10.445 1.00 83.12 98 VAL A CA 1
ATOM 782 C C . VAL A 1 98 ? 8.730 -4.872 -10.277 1.00 83.12 98 VAL A C 1
ATOM 784 O O . VAL A 1 98 ? 8.750 -4.129 -11.259 1.00 83.12 98 VAL A O 1
ATOM 787 N N . LEU A 1 99 ? 9.142 -4.465 -9.072 1.00 84.31 99 LEU A N 1
ATOM 788 C CA . LEU A 1 99 ? 9.697 -3.127 -8.839 1.00 84.31 99 LEU A CA 1
ATOM 789 C C . LEU A 1 99 ? 11.013 -2.907 -9.595 1.00 84.31 99 LEU A C 1
ATOM 791 O O . LEU A 1 99 ? 11.225 -1.832 -10.157 1.00 84.31 99 LEU A O 1
ATOM 795 N N . ALA A 1 100 ? 11.881 -3.918 -9.645 1.00 86.19 100 ALA A N 1
ATOM 796 C CA . ALA A 1 100 ? 13.136 -3.871 -10.385 1.00 86.19 100 ALA A CA 1
ATOM 797 C C . ALA A 1 100 ? 12.886 -3.743 -11.893 1.00 86.19 100 ALA A C 1
ATOM 799 O O . ALA A 1 100 ? 13.485 -2.891 -12.550 1.00 86.19 100 ALA A O 1
ATOM 800 N N . TRP A 1 101 ? 11.947 -4.519 -12.437 1.00 84.31 101 TRP A N 1
ATOM 801 C CA . TRP A 1 101 ? 11.506 -4.405 -13.824 1.00 84.31 101 TRP A CA 1
ATOM 802 C C . TRP A 1 101 ? 10.954 -3.007 -14.138 1.00 84.31 101 TRP A C 1
ATOM 804 O O . TRP A 1 101 ? 11.313 -2.403 -15.149 1.00 84.31 101 TRP A O 1
ATOM 814 N N . LEU A 1 102 ? 10.151 -2.442 -13.234 1.00 81.19 102 LEU A N 1
ATOM 815 C CA . LEU A 1 102 ? 9.635 -1.075 -13.327 1.00 81.19 102 LEU A CA 1
ATOM 816 C C . LEU A 1 102 ? 10.766 -0.035 -13.366 1.00 81.19 102 LEU A C 1
ATOM 818 O O . LEU A 1 102 ? 10.771 0.863 -14.210 1.00 81.19 102 LEU A O 1
ATOM 822 N N . ALA A 1 103 ? 11.748 -0.177 -12.475 1.00 84.31 103 ALA A N 1
ATOM 823 C CA . ALA A 1 103 ? 12.912 0.696 -12.415 1.00 84.31 103 ALA A CA 1
ATOM 824 C C . ALA A 1 103 ? 13.754 0.610 -13.698 1.00 84.31 103 ALA A C 1
ATOM 826 O O . ALA A 1 103 ? 14.203 1.641 -14.201 1.00 84.31 103 ALA A O 1
ATOM 827 N N . LEU A 1 104 ? 13.921 -0.589 -14.267 1.00 84.50 104 LEU A N 1
ATOM 828 C CA . LEU A 1 104 ? 14.610 -0.795 -15.544 1.00 84.50 104 LEU A CA 1
ATOM 829 C C . LEU A 1 104 ? 13.859 -0.156 -16.714 1.00 84.50 104 LEU A C 1
ATOM 831 O O . LEU A 1 104 ? 14.489 0.478 -17.559 1.00 84.50 104 LEU A O 1
ATOM 835 N N . LEU A 1 105 ? 12.529 -0.262 -16.753 1.00 80.12 105 LEU A N 1
ATOM 836 C CA . LEU A 1 105 ? 11.716 0.394 -17.777 1.00 80.12 105 LEU A CA 1
ATOM 837 C C . LEU A 1 105 ? 11.862 1.919 -17.734 1.00 80.12 105 LEU A C 1
ATOM 839 O O . LEU A 1 105 ? 12.153 2.543 -18.755 1.00 80.12 105 LEU A O 1
ATOM 843 N N . VAL A 1 106 ? 11.687 2.525 -16.556 1.00 79.69 106 VAL A N 1
ATOM 844 C CA . VAL A 1 106 ? 11.767 3.985 -16.392 1.00 79.69 106 VAL A CA 1
ATOM 845 C C . VAL A 1 106 ? 13.199 4.479 -16.600 1.00 79.69 106 VAL A C 1
ATOM 847 O O . VAL A 1 106 ? 13.420 5.457 -17.315 1.00 79.69 106 VAL A O 1
ATOM 850 N N . GLY A 1 107 ? 14.184 3.791 -16.020 1.00 81.06 107 GLY A N 1
ATOM 851 C CA . GLY A 1 107 ? 15.599 4.139 -16.129 1.00 81.06 107 GLY A CA 1
ATOM 852 C C . GLY A 1 107 ? 16.139 3.985 -17.551 1.00 81.06 107 GLY A C 1
ATOM 853 O O . GLY A 1 107 ? 16.840 4.872 -18.042 1.00 81.06 107 GLY A O 1
ATOM 854 N N . GLY A 1 108 ? 15.770 2.906 -18.245 1.00 76.06 108 GLY A N 1
ATOM 855 C CA . GLY A 1 108 ? 16.127 2.675 -19.644 1.00 76.06 108 GLY A CA 1
ATOM 856 C C . GLY A 1 108 ? 15.525 3.730 -20.572 1.00 76.06 108 GLY A C 1
ATOM 857 O O . GLY A 1 108 ? 16.239 4.308 -21.393 1.00 76.06 108 GLY A O 1
ATOM 858 N N . TRP A 1 109 ? 14.244 4.065 -20.383 1.00 71.12 109 TRP A N 1
ATOM 859 C CA . TRP A 1 109 ? 13.573 5.121 -21.144 1.00 71.12 109 TRP A CA 1
ATOM 860 C C . TRP A 1 109 ? 14.186 6.502 -20.890 1.00 71.12 109 TRP A C 1
ATOM 862 O O . TRP A 1 109 ? 14.465 7.241 -21.834 1.00 71.12 109 TRP A O 1
ATOM 872 N N . PHE A 1 110 ? 14.425 6.865 -19.627 1.00 73.81 110 PHE A N 1
ATOM 873 C CA . PHE A 1 110 ? 15.004 8.161 -19.267 1.00 73.81 110 PHE A CA 1
ATOM 874 C C . PHE A 1 110 ? 16.427 8.323 -19.814 1.00 73.81 110 PHE A C 1
ATOM 876 O O . PHE A 1 110 ? 16.772 9.379 -20.347 1.00 73.81 110 PHE A O 1
ATOM 883 N N . THR A 1 111 ? 17.239 7.265 -19.745 1.00 73.06 111 THR A N 1
ATOM 884 C CA . THR A 1 111 ? 18.599 7.251 -20.305 1.00 73.06 111 THR A CA 1
ATOM 885 C C . THR A 1 111 ? 18.566 7.401 -21.827 1.00 73.06 111 THR A C 1
ATOM 887 O O . THR A 1 111 ? 19.294 8.223 -22.380 1.00 73.06 111 THR A O 1
ATOM 890 N N . TRP A 1 112 ? 17.663 6.697 -22.510 1.00 62.75 112 TRP A N 1
ATOM 891 C CA . TRP A 1 112 ? 17.479 6.815 -23.958 1.00 62.75 112 TRP A CA 1
ATOM 892 C C . TRP A 1 112 ? 16.989 8.211 -24.391 1.00 62.75 112 TRP A C 1
ATOM 894 O O . TRP A 1 112 ? 17.504 8.783 -25.354 1.00 62.75 112 TRP A O 1
ATOM 904 N N . TRP A 1 113 ? 16.059 8.815 -23.644 1.00 67.69 113 TRP A N 1
ATOM 905 C CA . TRP A 1 113 ? 15.560 10.172 -23.905 1.00 67.69 113 TRP A CA 1
ATOM 906 C C . TRP A 1 113 ? 16.631 11.247 -23.657 1.00 67.69 113 TRP A C 1
ATOM 908 O O . TRP A 1 113 ? 16.755 12.204 -24.421 1.00 67.69 113 TRP A O 1
ATOM 918 N N . LYS A 1 114 ? 17.464 11.064 -22.624 1.00 63.75 114 LYS A N 1
ATOM 919 C CA . LYS A 1 114 ? 18.589 11.955 -22.309 1.00 63.75 114 LYS A CA 1
ATOM 920 C C . LYS A 1 114 ? 19.677 11.931 -23.387 1.00 63.75 114 LYS A C 1
ATOM 922 O O . LYS A 1 114 ? 20.253 12.980 -23.659 1.00 63.75 114 LYS A O 1
ATOM 927 N N . HIS A 1 115 ? 19.942 10.779 -24.005 1.00 60.09 115 HIS A N 1
ATOM 928 C CA . HIS A 1 115 ? 20.933 10.669 -25.080 1.00 60.09 115 HIS A CA 1
ATOM 929 C C . HIS A 1 115 ? 20.463 11.344 -26.379 1.00 60.09 115 HIS A C 1
ATOM 931 O O . HIS A 1 115 ? 21.242 12.065 -26.990 1.00 60.09 115 HIS A O 1
ATOM 937 N N . ARG A 1 116 ? 19.178 11.240 -26.750 1.00 60.28 116 ARG A N 1
ATOM 938 C CA . ARG A 1 116 ? 18.660 11.892 -27.971 1.00 60.28 116 ARG A CA 1
ATOM 939 C C . ARG A 1 116 ? 18.672 13.419 -27.941 1.00 60.28 116 ARG A C 1
ATOM 941 O O . ARG A 1 116 ? 18.783 14.035 -28.990 1.00 60.28 116 ARG A O 1
ATOM 948 N N . ARG A 1 117 ? 18.605 14.045 -26.762 1.00 52.69 117 ARG A N 1
ATOM 949 C CA . ARG A 1 117 ? 18.632 15.514 -26.643 1.00 52.69 117 ARG A CA 1
ATOM 950 C C . ARG A 1 117 ? 20.027 16.126 -26.858 1.00 52.69 117 ARG A C 1
ATOM 952 O O . ARG A 1 117 ? 20.141 17.346 -26.889 1.00 52.69 117 ARG A O 1
ATOM 959 N N . ASN A 1 118 ? 21.071 15.301 -26.967 1.00 55.66 118 ASN A N 1
ATOM 960 C CA . ASN A 1 118 ? 22.450 15.738 -27.200 1.00 55.66 118 ASN A CA 1
ATOM 961 C C . ASN A 1 118 ? 22.952 15.473 -28.633 1.00 55.66 118 ASN A C 1
ATOM 963 O O . ASN 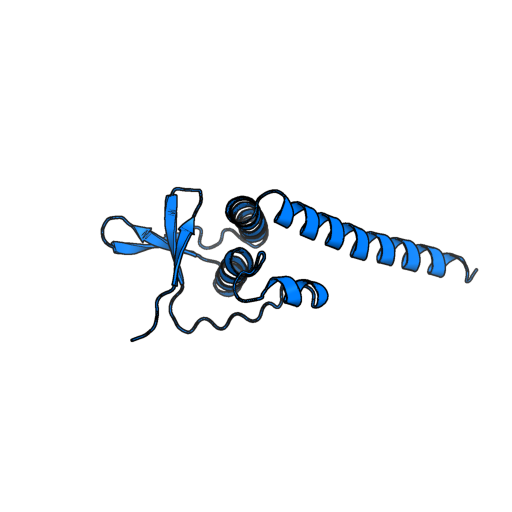A 1 118 ? 24.035 15.948 -28.956 1.00 55.66 118 ASN A O 1
ATOM 967 N N . ASP A 1 119 ? 22.185 14.765 -29.471 1.00 53.38 119 ASP A N 1
ATOM 968 C CA . ASP A 1 119 ? 22.491 14.541 -30.898 1.00 53.38 119 ASP A CA 1
ATOM 969 C C . ASP A 1 119 ? 21.940 15.659 -31.817 1.00 53.38 119 ASP A C 1
ATOM 971 O O . ASP A 1 119 ? 22.226 15.679 -33.008 1.00 53.38 119 ASP A O 1
ATOM 975 N N . GLU A 1 120 ? 21.181 16.623 -31.278 1.00 50.69 120 GLU A N 1
ATOM 976 C CA . GLU A 1 120 ? 20.732 17.839 -31.989 1.00 50.69 120 GLU A CA 1
ATOM 977 C C . GLU A 1 120 ? 21.655 19.054 -31.731 1.00 50.69 120 GLU A C 1
ATOM 979 O O . GLU A 1 120 ? 21.186 20.181 -31.547 1.00 50.69 120 GLU A O 1
ATOM 984 N N . LYS A 1 121 ? 22.978 18.852 -31.691 1.00 43.72 121 LYS A N 1
ATOM 985 C CA . LYS A 1 121 ? 23.961 19.949 -31.714 1.00 43.72 121 LYS A CA 1
ATOM 986 C C . LYS A 1 121 ? 25.041 19.746 -32.761 1.00 43.72 121 LYS A C 1
ATOM 988 O O . LYS A 1 121 ? 25.613 18.639 -32.800 1.00 43.72 121 LYS A O 1
#

InterPro domains:
  IPR010767 Campylobacter phage CGC-2007, Cje0229 [PF07087] (2-62)

Secondary structure (DSSP, 8-state):
----EEEE-TTS-EEEE-TT-----TTS-GGGGGGGSTT-TTHHHHHHHHHHHHHS-EEEE-TT--EEEESTT--HHHHHHHHHHHHHHHHTHHHHHHHHHHHHHHHHHHHHHHHHTTS--

Foldseek 3Di:
DQDWDWDQAPVRWIWTDTRPDDQPLVVPPPVQVVQCPPLHLQVVLSSQLSVCVVQVWIWTQDPVRDTDTDRRPVDDVVSVVSSLRRSCVSPNVVSVVVVVVVCCVVVVVVVVVVVVVVVVD

Organism: NCBI:txid2499078

Radius of gyration: 17.56 Å; chains: 1; bounding box: 48×33×54 Å